Protein AF-A0A0F9T0T5-F1 (afdb_monomer)

Solvent-accessible surface area (backbone atoms only — not comparable to full-atom values): 3816 Å² total; per-residue (Å²): 132,78,70,42,66,22,37,33,32,32,72,91,77,50,75,46,78,34,68,17,80,45,56,67,50,15,48,51,53,48,29,68,78,35,74,88,54,48,72,77,48,63,42,74,69,74,95,62,91,78,80,79,60,97,78,70,78,79,81,130

Mean predicted aligned error: 9.11 Å

pLDDT: mean 79.67, std 17.38, range [41.78, 93.75]

Secondary structure (DSSP, 8-state):
---EEEEEEETTS-EEEEEESSHHHHHHHHHHHSTT--EEEEE----------TT-----

Nearest PDB structures (foldseek):
  4njc-assembly3_C  TM=5.964E-01  e=3.143E+00  Geobacillus stearothermophilus
  4njc-assembly1_A  TM=4.840E-01  e=1.563E+00  Geobacillus stearothermophilus
  2le2-assembly1_A  TM=3.758E-01  e=4.903E+00  Salasvirus phi29
  7ext-assembly1_N7  TM=3.847E-01  e=8.684E+00  Picosynechococcus sp. PCC 7002
  8ail-assembly1_J  TM=2.655E-01  e=4.601E+00  Bacillus phage VMY22

Structure (mmCIF, N/CA/C/O backbone):
data_AF-A0A0F9T0T5-F1
#
_entry.id   AF-A0A0F9T0T5-F1
#
loop_
_atom_site.group_PDB
_atom_site.id
_atom_site.type_symbol
_atom_site.label_atom_id
_atom_site.label_alt_id
_atom_site.label_comp_id
_atom_site.label_asym_id
_atom_site.label_entity_id
_atom_site.label_seq_id
_atom_site.pdbx_PDB_ins_code
_atom_site.Cartn_x
_atom_site.Cartn_y
_atom_site.Cartn_z
_atom_site.occupancy
_atom_site.B_iso_or_equiv
_atom_site.auth_seq_id
_atom_site.auth_comp_id
_atom_site.auth_asym_id
_atom_site.auth_atom_id
_atom_site.pdbx_PDB_model_num
ATOM 1 N N . MET A 1 1 ? 15.202 -2.989 -14.508 1.00 54.97 1 MET A N 1
ATOM 2 C CA . MET A 1 1 ? 13.890 -2.310 -14.513 1.00 54.97 1 MET A CA 1
ATOM 3 C C . MET A 1 1 ? 13.911 -1.315 -13.370 1.00 54.97 1 MET A C 1
ATOM 5 O O . MET A 1 1 ? 14.194 -1.742 -12.260 1.00 54.97 1 MET A O 1
ATOM 9 N N . SER A 1 2 ? 13.743 -0.019 -13.640 1.00 75.19 2 SER A N 1
ATOM 10 C CA . SER A 1 2 ? 13.693 0.993 -12.578 1.00 75.19 2 SER A CA 1
ATOM 11 C C . SER A 1 2 ? 12.374 0.873 -11.832 1.00 75.19 2 SER A C 1
ATOM 13 O O . SER A 1 2 ? 11.320 0.789 -12.462 1.00 75.19 2 SER A O 1
ATOM 15 N N . ASP A 1 3 ? 12.456 0.835 -10.512 1.00 79.56 3 ASP A N 1
ATOM 16 C CA . ASP A 1 3 ? 11.297 0.748 -9.641 1.00 79.56 3 ASP A CA 1
ATOM 17 C C . ASP A 1 3 ? 10.516 2.080 -9.660 1.00 79.56 3 ASP A C 1
ATOM 19 O O . ASP A 1 3 ? 11.120 3.155 -9.750 1.00 79.56 3 ASP A O 1
ATOM 23 N N . ARG A 1 4 ? 9.181 2.011 -9.680 1.00 85.94 4 ARG A N 1
ATOM 24 C CA . ARG A 1 4 ? 8.275 3.168 -9.653 1.00 85.94 4 ARG A CA 1
ATOM 25 C C . ARG A 1 4 ? 7.359 3.048 -8.445 1.00 85.94 4 ARG A C 1
ATOM 27 O O . ARG A 1 4 ? 6.972 1.952 -8.055 1.00 85.94 4 ARG A O 1
ATOM 34 N N . GLU A 1 5 ? 6.968 4.186 -7.893 1.00 89.69 5 GLU A N 1
ATOM 35 C CA . GLU A 1 5 ? 5.981 4.214 -6.820 1.00 89.69 5 GLU A CA 1
ATOM 36 C C . GLU A 1 5 ? 4.575 3.955 -7.369 1.00 89.69 5 GLU A C 1
ATOM 38 O O . GLU A 1 5 ? 4.223 4.428 -8.453 1.00 89.69 5 GLU A O 1
ATOM 43 N N . TYR A 1 6 ? 3.773 3.218 -6.603 1.00 91.88 6 TYR A N 1
ATOM 44 C CA . TYR A 1 6 ? 2.373 2.910 -6.880 1.00 91.88 6 TYR A CA 1
ATOM 45 C C . TYR A 1 6 ? 1.520 3.169 -5.645 1.00 91.88 6 TYR A C 1
ATOM 47 O O . TYR A 1 6 ? 1.906 2.825 -4.533 1.00 91.88 6 TYR A O 1
ATOM 55 N N . GLU A 1 7 ? 0.337 3.744 -5.839 1.00 92.69 7 GLU A N 1
ATOM 56 C CA . GLU A 1 7 ? -0.659 3.883 -4.780 1.00 92.69 7 GLU A CA 1
ATOM 57 C C . GLU A 1 7 ? -1.508 2.610 -4.725 1.00 92.69 7 GLU A C 1
ATOM 59 O O . GLU A 1 7 ? -2.233 2.284 -5.668 1.00 92.69 7 GLU A O 1
ATOM 64 N N . LEU A 1 8 ? -1.427 1.897 -3.610 1.00 92.88 8 LEU A N 1
ATOM 65 C CA . LEU A 1 8 ? -2.146 0.668 -3.317 1.00 92.88 8 LEU A CA 1
ATOM 66 C C . LEU A 1 8 ? -3.338 0.988 -2.418 1.00 92.88 8 LEU A C 1
ATOM 68 O O . LEU A 1 8 ? -3.182 1.507 -1.313 1.00 92.88 8 LEU A O 1
ATOM 72 N N . LYS A 1 9 ? -4.544 0.660 -2.874 1.00 92.50 9 LYS A N 1
ATOM 73 C CA . LYS A 1 9 ? -5.757 0.747 -2.066 1.00 92.50 9 LYS A CA 1
ATOM 74 C C . LYS A 1 9 ? -5.896 -0.529 -1.249 1.00 92.50 9 LYS A C 1
ATOM 76 O O . LYS A 1 9 ? -6.018 -1.617 -1.811 1.00 92.50 9 LYS A O 1
ATOM 81 N N . LEU A 1 10 ? -5.912 -0.380 0.067 1.00 92.00 10 LEU A N 1
ATOM 82 C CA . LEU A 1 10 ? -6.058 -1.471 1.018 1.00 92.00 10 LEU A CA 1
ATOM 83 C C . LEU A 1 10 ? -7.531 -1.716 1.354 1.00 92.00 10 LEU A C 1
ATOM 85 O O . LEU A 1 10 ? -8.380 -0.818 1.276 1.00 92.00 10 LEU A O 1
ATOM 89 N N . GLN A 1 11 ? -7.830 -2.939 1.777 1.00 84.19 11 GLN A N 1
ATOM 90 C CA . GLN A 1 11 ? -9.093 -3.274 2.415 1.00 84.19 11 GLN A CA 1
ATOM 91 C C . GLN A 1 11 ? -9.271 -2.392 3.663 1.00 84.19 11 GLN A C 1
ATOM 93 O O . GLN A 1 11 ? -8.366 -2.256 4.481 1.00 84.19 11 GLN A O 1
ATOM 98 N N . GLY A 1 12 ? -10.421 -1.723 3.771 1.00 84.56 12 GLY A N 1
ATOM 99 C CA . GLY A 1 12 ? -10.661 -0.679 4.778 1.00 84.56 12 GLY A CA 1
ATOM 100 C C . GLY A 1 12 ? -10.489 0.755 4.262 1.00 84.56 12 GLY A C 1
ATOM 101 O O . GLY A 1 12 ? -10.682 1.698 5.020 1.00 84.56 12 GLY A O 1
ATOM 102 N N . GLY A 1 13 ? -10.166 0.943 2.976 1.00 83.69 13 GLY A N 1
ATOM 103 C CA . GLY A 1 13 ? -10.190 2.256 2.320 1.00 83.69 13 GLY A CA 1
ATOM 104 C C . GLY A 1 13 ? -8.919 3.090 2.485 1.00 83.69 13 GLY A C 1
ATOM 105 O O . GLY A 1 13 ? -8.839 4.172 1.909 1.00 83.69 13 GLY A O 1
ATOM 106 N N . LYS A 1 14 ? -7.915 2.578 3.206 1.00 86.88 14 LYS A N 1
ATOM 107 C CA . LYS A 1 14 ? -6.589 3.200 3.318 1.00 86.88 14 LYS A CA 1
ATOM 108 C C . LYS A 1 14 ? -5.834 3.117 1.989 1.00 86.88 14 LYS A C 1
ATOM 110 O O . LYS A 1 14 ? -6.038 2.187 1.208 1.00 86.88 14 LYS A O 1
ATOM 115 N N . VAL A 1 15 ? -4.947 4.078 1.749 1.00 89.62 15 VAL A N 1
ATOM 116 C CA . VAL A 1 15 ? -4.049 4.099 0.587 1.00 89.62 15 VAL A CA 1
ATOM 117 C C . VAL A 1 15 ? -2.612 4.091 1.091 1.00 89.62 15 VAL A C 1
ATOM 119 O O . VAL A 1 15 ? -2.271 4.870 1.977 1.00 89.62 15 VAL A O 1
ATOM 122 N N . ALA A 1 16 ? -1.787 3.205 0.544 1.00 88.88 16 ALA A N 1
ATOM 123 C CA . ALA A 1 16 ? -0.362 3.117 0.837 1.00 88.88 16 ALA A CA 1
ATOM 124 C C . ALA A 1 16 ? 0.438 3.288 -0.454 1.00 88.88 16 ALA A C 1
ATOM 126 O O . ALA A 1 16 ? 0.088 2.703 -1.475 1.00 88.88 16 ALA A O 1
ATOM 127 N N . THR A 1 17 ? 1.517 4.062 -0.418 1.00 91.62 17 THR A N 1
ATOM 128 C CA . THR A 1 17 ? 2.435 4.182 -1.556 1.00 91.62 17 THR A CA 1
ATOM 129 C C . THR A 1 17 ? 3.535 3.139 -1.419 1.00 91.62 17 THR A C 1
ATOM 131 O O . THR A 1 17 ? 4.148 3.046 -0.356 1.00 91.62 17 THR A O 1
ATOM 134 N N . TRP A 1 18 ? 3.778 2.344 -2.465 1.00 92.25 18 TRP A N 1
ATOM 135 C CA . TR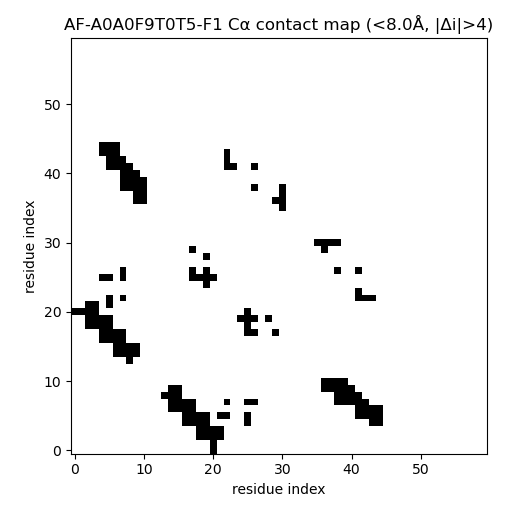P A 1 18 ? 4.796 1.297 -2.441 1.00 92.25 18 TRP A CA 1
ATOM 136 C C . TRP A 1 18 ? 5.595 1.189 -3.749 1.00 92.25 18 TRP A C 1
ATOM 138 O O . TRP A 1 18 ? 5.011 1.328 -4.828 1.00 92.25 18 TRP A O 1
ATOM 148 N N . PRO A 1 19 ? 6.910 0.913 -3.668 1.00 92.06 19 PRO A N 1
ATOM 149 C CA . PRO A 1 19 ? 7.759 0.652 -4.827 1.00 92.06 19 PRO A CA 1
ATOM 150 C C . PRO A 1 19 ? 7.467 -0.708 -5.492 1.00 92.06 19 PRO A C 1
ATOM 152 O O . PRO A 1 19 ? 7.360 -1.741 -4.820 1.00 92.06 19 PRO A O 1
ATOM 155 N N . GLY A 1 20 ? 7.381 -0.729 -6.823 1.00 91.94 20 GLY A N 1
ATOM 156 C CA . GLY A 1 20 ? 7.410 -1.953 -7.623 1.00 91.94 20 GLY A CA 1
ATOM 157 C C . GLY A 1 20 ? 7.813 -1.727 -9.082 1.00 91.94 20 GLY A C 1
ATOM 158 O O . GLY A 1 20 ? 7.848 -0.608 -9.595 1.00 91.94 20 GLY A O 1
ATOM 159 N N . GLY A 1 21 ? 8.090 -2.819 -9.801 1.00 91.06 21 GLY A N 1
ATOM 160 C CA . GLY A 1 21 ? 8.318 -2.753 -11.254 1.00 91.06 21 GLY A CA 1
ATOM 161 C C . GLY A 1 21 ? 7.046 -2.429 -12.053 1.00 91.06 21 GLY A C 1
ATOM 162 O O . GLY A 1 21 ? 7.111 -1.892 -13.158 1.00 91.06 21 GLY A O 1
ATOM 163 N N . ASN A 1 22 ? 5.889 -2.762 -11.485 1.00 90.56 22 ASN A N 1
ATOM 164 C CA . ASN A 1 22 ? 4.549 -2.404 -11.934 1.00 90.56 22 ASN A CA 1
ATOM 165 C C . ASN A 1 22 ? 3.590 -2.460 -10.724 1.00 90.56 22 ASN A C 1
ATOM 167 O O . ASN A 1 22 ? 4.001 -2.849 -9.629 1.00 90.56 22 ASN A O 1
ATOM 171 N N . GLY A 1 23 ? 2.321 -2.089 -10.904 1.00 88.00 23 GLY A N 1
ATOM 172 C CA . GLY A 1 23 ? 1.365 -2.048 -9.793 1.00 88.00 23 GLY A CA 1
ATOM 173 C C . GLY A 1 23 ? 1.045 -3.413 -9.173 1.00 88.00 23 GLY A C 1
ATOM 174 O O . GLY A 1 23 ? 0.821 -3.493 -7.968 1.00 88.00 23 GLY A O 1
ATOM 175 N N . GLU A 1 24 ? 1.093 -4.495 -9.953 1.00 92.56 24 GLU A N 1
ATOM 176 C CA . GLU A 1 24 ? 0.917 -5.862 -9.443 1.00 92.56 24 GLU A CA 1
ATOM 177 C C . GLU A 1 24 ? 2.124 -6.317 -8.614 1.00 92.56 24 GLU A C 1
ATOM 179 O O . GLU A 1 24 ? 1.958 -6.903 -7.547 1.00 92.56 24 GLU A O 1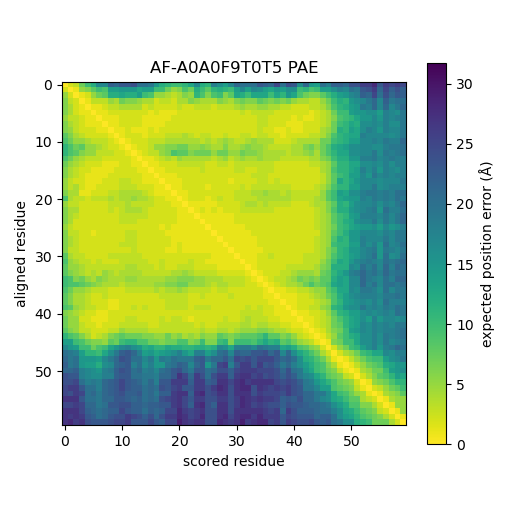
ATOM 184 N N . ASP A 1 25 ? 3.345 -6.008 -9.061 1.00 93.75 25 ASP A N 1
ATOM 185 C CA . ASP A 1 25 ? 4.574 -6.288 -8.316 1.00 93.75 25 ASP A CA 1
ATOM 186 C C . ASP A 1 25 ? 4.633 -5.468 -7.023 1.00 93.75 25 ASP A C 1
ATOM 188 O O . ASP A 1 25 ? 4.967 -6.018 -5.976 1.00 93.75 25 ASP A O 1
ATOM 192 N N . ALA A 1 26 ? 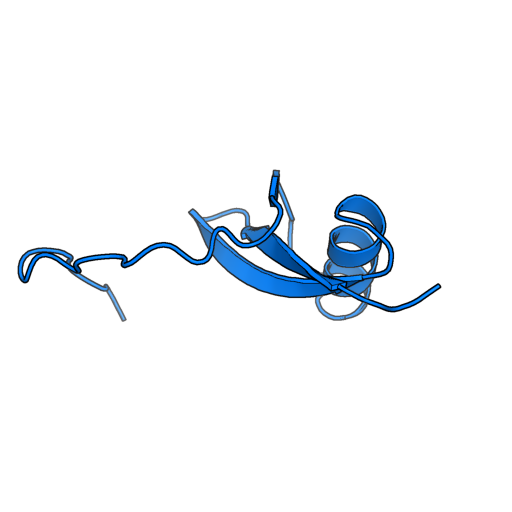4.232 -4.193 -7.065 1.00 92.19 26 ALA A N 1
ATOM 193 C CA . ALA A 1 26 ? 4.115 -3.352 -5.877 1.00 92.19 26 ALA A CA 1
ATOM 194 C C . ALA A 1 26 ? 3.104 -3.938 -4.876 1.00 92.19 26 ALA A C 1
ATOM 196 O O . ALA A 1 26 ? 3.422 -4.075 -3.696 1.00 92.19 26 ALA A O 1
ATOM 197 N N . ALA A 1 27 ? 1.921 -4.357 -5.344 1.00 92.69 27 ALA A N 1
ATOM 198 C CA . ALA A 1 27 ? 0.911 -5.004 -4.507 1.00 92.69 27 ALA A CA 1
ATOM 199 C C . ALA A 1 27 ? 1.419 -6.319 -3.897 1.00 92.69 27 ALA A C 1
ATOM 201 O O . ALA A 1 27 ? 1.267 -6.543 -2.698 1.00 92.69 27 ALA A O 1
ATOM 202 N N . ARG A 1 28 ? 2.073 -7.168 -4.699 1.00 93.31 28 ARG A N 1
ATOM 203 C CA . ARG A 1 28 ? 2.642 -8.440 -4.239 1.00 93.31 28 ARG A CA 1
ATOM 204 C C . ARG A 1 28 ? 3.714 -8.224 -3.173 1.00 93.31 28 ARG A C 1
ATOM 206 O O . ARG A 1 28 ? 3.672 -8.886 -2.145 1.00 93.31 28 ARG A O 1
ATOM 213 N N . ARG A 1 29 ? 4.642 -7.285 -3.391 1.00 93.06 29 ARG A N 1
ATOM 214 C CA . ARG A 1 29 ? 5.679 -6.923 -2.408 1.00 93.06 29 ARG A CA 1
ATOM 215 C C . ARG A 1 29 ? 5.081 -6.339 -1.133 1.00 93.06 29 ARG A C 1
ATOM 217 O O . ARG A 1 29 ? 5.577 -6.623 -0.050 1.00 93.06 29 ARG A O 1
ATOM 224 N N . TYR A 1 30 ? 4.021 -5.542 -1.255 1.00 92.75 30 TYR A N 1
ATOM 225 C CA . TYR A 1 30 ? 3.340 -4.972 -0.099 1.00 92.75 30 TYR A CA 1
ATOM 226 C C . TYR A 1 30 ? 2.723 -6.060 0.783 1.00 92.75 30 TYR A C 1
ATOM 228 O O . TYR A 1 30 ? 2.960 -6.067 1.985 1.00 92.75 30 TYR A O 1
ATOM 236 N N . VAL A 1 31 ? 1.988 -7.009 0.197 1.00 92.19 31 VAL A N 1
ATOM 237 C CA . VAL A 1 31 ? 1.393 -8.135 0.942 1.00 92.19 31 VAL A CA 1
ATOM 238 C C . VAL A 1 31 ? 2.466 -9.093 1.477 1.00 92.19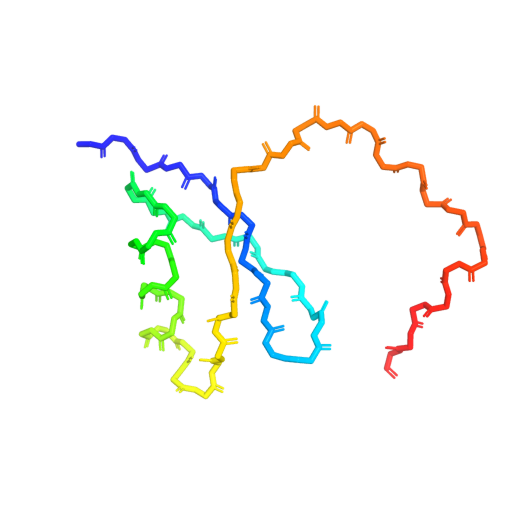 31 VAL A C 1
ATOM 240 O O . VAL A 1 31 ? 2.298 -9.671 2.545 1.00 92.19 31 VAL A O 1
ATOM 243 N N . ASP A 1 32 ? 3.598 -9.240 0.785 1.00 93.44 32 ASP A N 1
ATOM 244 C CA . ASP A 1 32 ? 4.731 -10.036 1.276 1.00 93.44 32 ASP A CA 1
ATOM 245 C C . ASP A 1 32 ? 5.333 -9.442 2.565 1.00 93.44 32 ASP A C 1
ATOM 247 O O . ASP A 1 32 ? 5.562 -10.163 3.539 1.00 93.44 32 ASP A O 1
ATOM 251 N N . CYS A 1 33 ? 5.499 -8.113 2.615 1.00 92.38 33 CYS A N 1
ATOM 252 C CA . CYS A 1 33 ? 5.927 -7.399 3.822 1.00 92.38 33 CYS A CA 1
ATOM 253 C C . CYS A 1 33 ? 4.837 -7.335 4.905 1.00 92.38 33 CYS A C 1
ATOM 255 O O . CYS A 1 33 ? 5.140 -7.451 6.092 1.00 92.38 33 CYS A O 1
ATOM 257 N N . PHE A 1 34 ? 3.579 -7.149 4.510 1.00 88.88 34 PHE A N 1
ATOM 258 C CA . PHE A 1 34 ? 2.426 -7.020 5.397 1.00 88.88 34 PHE A CA 1
ATOM 259 C C . PHE A 1 34 ? 1.436 -8.143 5.104 1.00 88.88 34 PHE A C 1
ATOM 261 O O . PHE A 1 34 ? 0.468 -7.959 4.369 1.00 88.88 34 PHE A O 1
ATOM 268 N N . ARG A 1 35 ? 1.682 -9.316 5.694 1.00 86.81 35 ARG A N 1
ATOM 269 C CA . ARG A 1 35 ? 0.951 -10.555 5.379 1.00 86.81 35 ARG A CA 1
ATOM 270 C C . ARG A 1 35 ? -0.557 -10.498 5.652 1.00 86.81 35 ARG A C 1
ATOM 272 O O . ARG A 1 35 ? -1.311 -11.226 5.016 1.00 86.81 35 ARG A O 1
ATOM 279 N N . ASP A 1 36 ? -0.983 -9.624 6.563 1.00 88.12 36 ASP A N 1
ATOM 280 C CA . ASP A 1 36 ? -2.394 -9.364 6.881 1.00 88.12 36 ASP A CA 1
ATOM 281 C C . ASP A 1 36 ? -3.029 -8.274 6.000 1.00 88.12 36 ASP A C 1
ATOM 283 O O . ASP A 1 36 ? -4.235 -8.029 6.070 1.00 88.12 36 ASP A O 1
ATOM 287 N N . ALA A 1 37 ? -2.237 -7.579 5.181 1.00 87.94 37 ALA A N 1
ATOM 288 C CA . ALA A 1 37 ? -2.758 -6.554 4.299 1.00 87.94 37 ALA A CA 1
ATOM 289 C C . ALA A 1 37 ? -3.400 -7.170 3.057 1.00 87.94 37 ALA A C 1
ATOM 291 O O . ALA A 1 37 ? -2.853 -8.060 2.411 1.00 87.94 37 ALA A O 1
ATOM 292 N N . VAL A 1 38 ? -4.545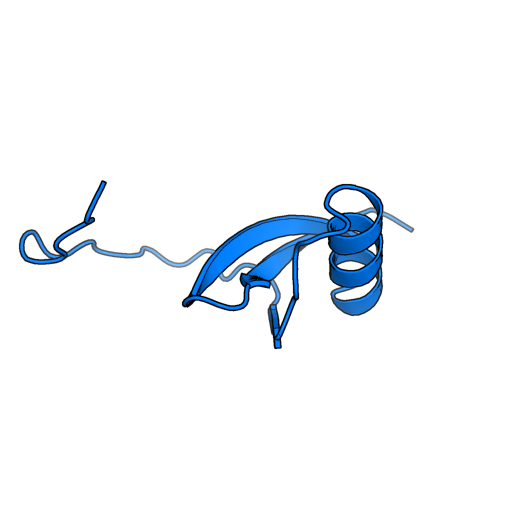 -6.617 2.667 1.00 91.75 38 VAL A N 1
ATOM 293 C CA . VAL A 1 38 ? -5.246 -6.997 1.441 1.00 91.75 38 VAL A CA 1
ATOM 294 C C . VAL A 1 38 ? -5.303 -5.784 0.526 1.00 91.75 38 VAL A C 1
ATOM 296 O O . VAL A 1 38 ? -5.943 -4.783 0.849 1.00 91.75 38 VAL A O 1
ATOM 299 N N . VAL A 1 39 ? -4.629 -5.865 -0.620 1.00 91.69 39 VAL A N 1
ATOM 300 C CA . VAL A 1 39 ? -4.671 -4.833 -1.664 1.00 91.69 39 VAL A CA 1
ATOM 301 C C . VAL A 1 39 ? -5.849 -5.125 -2.592 1.00 91.69 39 VAL A C 1
ATOM 303 O O . VAL A 1 39 ? -5.906 -6.184 -3.209 1.00 91.69 39 VAL A O 1
ATOM 306 N N . VAL A 1 40 ? -6.789 -4.188 -2.705 1.00 93.12 40 VAL A N 1
ATOM 307 C CA . VAL A 1 40 ? -8.003 -4.341 -3.531 1.00 93.12 40 VAL A CA 1
ATOM 308 C C . VAL A 1 40 ? -7.892 -3.651 -4.891 1.00 93.12 40 VAL A C 1
ATOM 310 O O . VAL A 1 40 ? -8.624 -3.988 -5.816 1.00 93.12 40 VAL A O 1
ATOM 313 N N . ALA A 1 41 ? -7.002 -2.666 -5.015 1.00 91.75 41 ALA A N 1
ATOM 314 C CA . ALA A 1 41 ? -6.720 -1.963 -6.262 1.00 91.75 41 ALA A CA 1
ATOM 315 C C . ALA A 1 41 ? -5.363 -1.258 -6.181 1.00 91.75 41 ALA A C 1
ATOM 317 O O . ALA A 1 41 ? -4.865 -0.982 -5.092 1.00 91.75 41 ALA A O 1
ATOM 3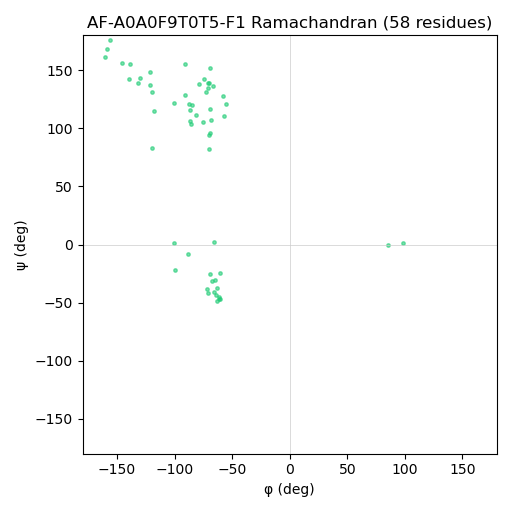18 N N . TRP A 1 42 ? -4.798 -0.903 -7.330 1.00 93.44 42 TRP A N 1
ATOM 319 C CA . TRP A 1 42 ? -3.596 -0.081 -7.418 1.00 93.44 42 TRP A CA 1
ATOM 320 C C . TRP A 1 42 ? -3.727 0.947 -8.541 1.00 93.44 42 TRP A C 1
ATOM 322 O O . TRP A 1 42 ? -4.490 0.758 -9.491 1.00 93.44 42 TRP A O 1
ATOM 332 N N . ARG A 1 43 ? -2.991 2.053 -8.435 1.00 88.88 43 ARG A N 1
ATOM 333 C CA . ARG A 1 43 ? -2.867 3.057 -9.497 1.00 88.88 43 ARG A CA 1
ATOM 334 C C . ARG A 1 43 ? -1.473 3.670 -9.508 1.00 88.88 43 ARG A C 1
ATOM 336 O O . ARG A 1 43 ? -0.781 3.695 -8.494 1.00 88.88 43 ARG A O 1
ATOM 343 N N . THR A 1 44 ? -1.073 4.199 -10.657 1.00 88.12 44 THR A N 1
ATOM 344 C CA . THR A 1 44 ? 0.109 5.062 -10.740 1.00 88.12 44 THR A CA 1
ATOM 345 C C . THR A 1 44 ? -0.174 6.368 -9.984 1.00 88.12 44 THR A C 1
ATOM 347 O O . THR A 1 44 ? -1.264 6.921 -10.187 1.00 88.12 44 THR A O 1
ATOM 350 N N . PRO A 1 45 ? 0.766 6.880 -9.165 1.00 80.81 45 PRO A N 1
ATOM 351 C CA . PRO A 1 45 ? 0.597 8.123 -8.436 1.00 80.81 45 PRO A CA 1
ATOM 352 C C . PRO A 1 45 ? 0.272 9.238 -9.413 1.00 80.81 45 PRO A C 1
ATOM 354 O O . PRO A 1 45 ? 1.026 9.514 -10.352 1.00 80.81 45 PRO A O 1
ATOM 357 N N . ARG A 1 46 ? -0.884 9.868 -9.223 1.00 72.69 46 ARG A N 1
ATOM 358 C CA . ARG A 1 46 ? -1.195 11.103 -9.937 1.00 72.69 46 ARG A CA 1
ATOM 359 C C . ARG A 1 46 ? -0.608 12.238 -9.119 1.00 72.69 46 ARG A C 1
ATOM 361 O O . ARG A 1 46 ? -1.160 12.593 -8.085 1.00 72.69 46 ARG A O 1
ATOM 368 N N . PHE A 1 47 ? 0.490 12.819 -9.591 1.00 60.56 47 PHE A N 1
ATOM 369 C CA . PHE A 1 47 ? 0.985 14.089 -9.065 1.00 60.56 47 PHE A CA 1
ATOM 370 C C . PHE A 1 47 ? 0.013 15.200 -9.486 1.00 60.56 47 PHE A C 1
ATOM 372 O O . PHE A 1 47 ? 0.184 15.856 -10.510 1.00 60.56 47 PHE A O 1
ATOM 379 N N . GLY A 1 48 ? -1.068 15.346 -8.728 1.00 54.41 48 GLY A N 1
ATOM 380 C CA . GLY A 1 48 ? -2.022 16.440 -8.817 1.00 54.41 48 GLY A CA 1
ATOM 381 C C . GLY A 1 48 ? -2.251 17.003 -7.420 1.00 54.41 48 GLY A C 1
ATOM 382 O O . GLY A 1 48 ? -2.243 16.258 -6.443 1.00 54.41 48 GLY A O 1
ATOM 383 N N . VAL A 1 49 ? -2.423 18.320 -7.318 1.00 49.38 49 VAL A N 1
ATOM 384 C CA . VAL A 1 49 ? -2.757 18.999 -6.059 1.00 49.38 49 VAL A CA 1
ATOM 385 C C . VAL A 1 49 ? -4.051 18.403 -5.494 1.00 49.38 49 VAL A C 1
ATOM 387 O O . VAL A 1 49 ? -5.130 18.597 -6.050 1.00 49.38 49 VAL A O 1
ATOM 390 N N . HIS A 1 50 ? -3.942 17.675 -4.384 1.00 51.22 50 HIS A N 1
ATOM 391 C CA . HIS A 1 50 ? -5.085 17.318 -3.554 1.00 51.22 50 HIS A CA 1
ATOM 392 C C . HIS A 1 50 ? -5.337 18.471 -2.578 1.00 51.22 50 HIS A C 1
ATOM 394 O O . HIS A 1 50 ? -4.594 18.658 -1.616 1.00 51.22 50 HIS A O 1
ATOM 400 N N . ILE A 1 51 ? -6.370 19.273 -2.848 1.00 49.44 51 ILE A N 1
ATOM 401 C CA . ILE A 1 51 ? -6.874 20.258 -1.887 1.00 49.44 51 ILE A CA 1
ATOM 402 C C . ILE A 1 51 ? -7.660 19.475 -0.834 1.00 49.44 51 ILE A C 1
ATOM 404 O O . ILE A 1 51 ? -8.753 18.987 -1.114 1.00 49.44 51 ILE A O 1
ATOM 408 N N . TYR A 1 52 ? -7.090 19.318 0.360 1.00 47.59 52 TYR A N 1
ATOM 409 C CA . TYR A 1 52 ? -7.827 18.808 1.512 1.00 47.59 52 TYR A CA 1
ATOM 410 C C . TYR A 1 52 ? -8.842 19.869 1.937 1.00 47.59 52 TYR A C 1
ATOM 412 O O . TYR A 1 52 ? -8.471 20.978 2.325 1.00 47.59 52 TYR A O 1
ATOM 420 N N . ASN A 1 53 ? -10.130 19.542 1.848 1.00 45.31 53 ASN A N 1
ATOM 421 C CA . ASN A 1 53 ? -11.165 20.361 2.460 1.00 45.31 53 ASN A CA 1
ATOM 422 C C . ASN A 1 53 ? -11.061 20.211 3.990 1.00 45.31 53 ASN A C 1
ATOM 424 O O . ASN A 1 53 ? -10.928 19.090 4.475 1.00 45.31 53 ASN A O 1
ATOM 428 N N . PRO A 1 54 ? -11.216 21.285 4.782 1.00 53.16 54 PRO A N 1
ATOM 429 C CA . PRO A 1 54 ? -11.139 21.226 6.249 1.00 53.16 54 PRO A CA 1
ATOM 430 C C . PRO A 1 54 ? -12.258 20.403 6.929 1.00 53.16 54 PRO A C 1
ATOM 432 O O . PRO A 1 54 ? -12.307 20.338 8.151 1.00 53.16 54 PRO A O 1
ATOM 435 N N . ASN A 1 55 ? -13.158 19.777 6.159 1.00 51.28 55 ASN A N 1
ATOM 436 C CA . ASN A 1 55 ? -14.200 18.866 6.649 1.00 51.28 55 ASN A CA 1
ATOM 437 C C . ASN A 1 55 ? -13.849 17.376 6.478 1.00 51.28 55 ASN A C 1
ATOM 439 O O . ASN A 1 55 ? -14.664 16.525 6.838 1.00 51.28 55 ASN A O 1
ATOM 443 N N . ASP A 1 56 ? -12.670 17.040 5.947 1.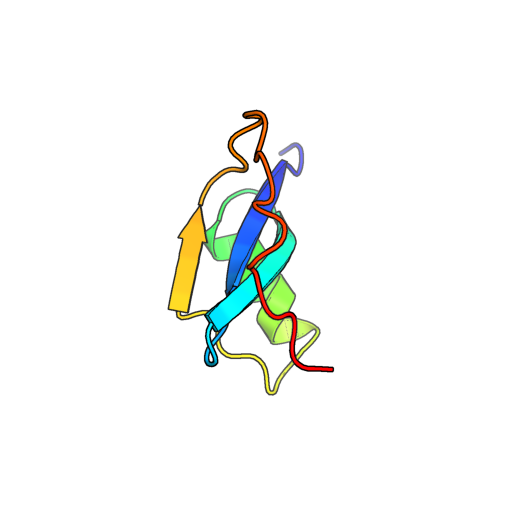00 54.22 56 ASP A N 1
ATOM 444 C CA . ASP A 1 56 ? -12.197 15.654 5.919 1.00 54.22 56 ASP A CA 1
ATOM 445 C C . ASP A 1 56 ? -11.846 15.222 7.350 1.00 54.22 56 ASP A C 1
ATOM 447 O O . ASP A 1 56 ? -10.769 15.504 7.877 1.00 54.22 56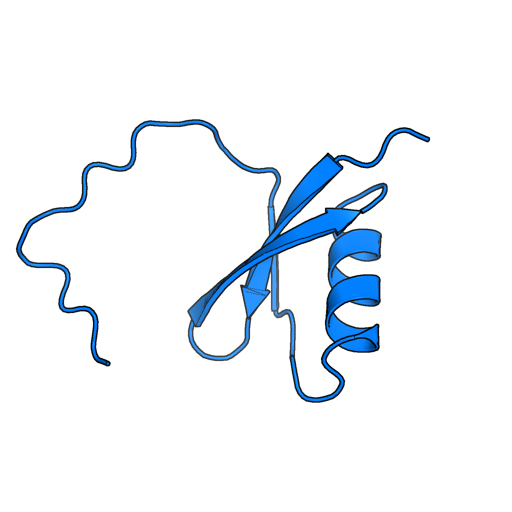 ASP A O 1
ATOM 451 N N . ARG A 1 57 ? -12.805 14.584 8.029 1.00 44.56 57 ARG A N 1
ATOM 452 C CA . ARG A 1 57 ? -12.580 13.966 9.336 1.00 44.56 57 ARG A CA 1
ATOM 453 C C . ARG A 1 57 ? -11.676 12.750 9.161 1.00 44.56 57 ARG A C 1
ATOM 455 O O . ARG A 1 57 ? -12.149 11.651 8.885 1.00 44.56 57 ARG A O 1
ATOM 462 N N . ILE A 1 58 ? -10.381 12.962 9.370 1.00 51.22 58 ILE A N 1
ATOM 463 C CA . ILE A 1 58 ? -9.428 11.895 9.663 1.00 51.22 58 ILE A CA 1
ATOM 464 C C . ILE A 1 58 ? -9.787 11.378 11.060 1.00 51.22 58 ILE A C 1
ATOM 466 O O . ILE A 1 58 ? -9.632 12.081 12.054 1.00 51.22 58 ILE A O 1
ATOM 470 N N . ILE A 1 59 ? 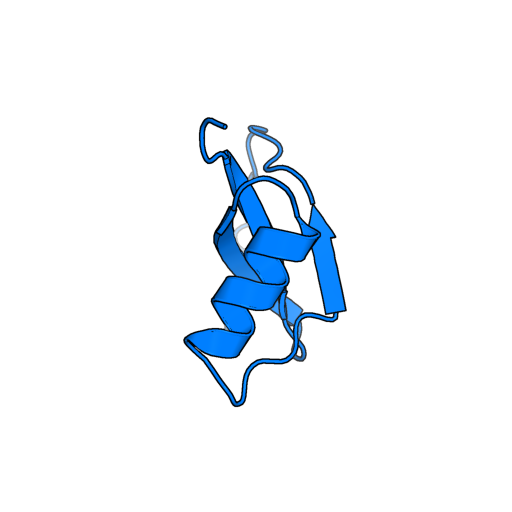-10.370 10.186 11.115 1.00 51.00 59 ILE A N 1
ATOM 471 C CA . ILE A 1 59 ? -10.569 9.437 12.356 1.00 51.00 59 ILE A CA 1
ATOM 472 C C . ILE A 1 59 ? -9.249 8.725 12.691 1.00 51.00 59 ILE A C 1
ATOM 474 O O . ILE A 1 59 ? -8.826 7.848 11.935 1.00 51.00 59 ILE A O 1
ATOM 478 N N . GLU A 1 60 ? -8.589 9.168 13.766 1.00 41.78 60 GLU A N 1
ATOM 479 C CA . GLU A 1 60 ? -7.418 8.522 14.392 1.00 41.78 60 GLU A CA 1
ATOM 480 C C . GLU A 1 60 ? -7.815 7.285 15.208 1.00 41.78 60 GLU A C 1
ATOM 482 O O . GLU A 1 60 ? -8.874 7.329 15.881 1.00 41.78 60 GLU A O 1
#

Sequence (60 aa):
MSDREYELKLQGGKVATWPGGNGEDAARRYVDCFRDAVVVAWRTPRFGVHIYNPNDRIIE

Organism: NCBI:txid412755

Foldseek 3Di:
DDWAWKWFQWDVGDTDIFTDPDFVRRQVVVCVVVVPIDTPDMDHDDPDDDDDDPPPDPDD

Radius of gyration: 12.95 Å; Cα contacts (8 Å, |Δi|>4): 86; chains: 1; bounding box: 28×32×29 Å